Protein AF-A0A7K3Y1Z2-F1 (afdb_monomer_lite)

Structure (mmCIF, N/CA/C/O backbone):
data_AF-A0A7K3Y1Z2-F1
#
_entry.id   AF-A0A7K3Y1Z2-F1
#
loop_
_atom_site.group_PDB
_atom_site.id
_atom_site.type_symbol
_atom_site.label_atom_id
_atom_site.label_alt_id
_atom_site.label_comp_id
_atom_site.label_asym_id
_atom_site.label_entity_id
_atom_site.label_seq_id
_atom_site.pdbx_PDB_ins_code
_atom_site.Cartn_x
_atom_site.Cartn_y
_atom_site.Cartn_z
_atom_site.occupancy
_atom_site.B_iso_or_equiv
_atom_site.auth_seq_id
_atom_site.auth_comp_id
_atom_site.auth_asym_id
_atom_site.auth_atom_id
_atom_site.pdbx_PDB_model_num
ATOM 1 N N . MET A 1 1 ? -22.609 -20.152 21.309 1.00 48.47 1 MET A N 1
ATOM 2 C CA . MET A 1 1 ? -22.078 -19.974 19.940 1.00 48.47 1 MET A CA 1
ATOM 3 C C . MET A 1 1 ? -22.114 -18.494 19.625 1.00 48.47 1 MET A C 1
ATOM 5 O O . MET A 1 1 ? -23.186 -17.917 19.725 1.00 48.47 1 MET A O 1
ATOM 9 N N . ALA A 1 2 ? -20.974 -17.882 19.316 1.00 81.31 2 ALA A N 1
ATOM 10 C CA . ALA A 1 2 ? -20.933 -16.496 18.859 1.00 81.31 2 ALA A CA 1
ATOM 11 C C . ALA A 1 2 ? -20.549 -16.493 17.378 1.00 81.31 2 ALA A C 1
ATOM 13 O O . ALA A 1 2 ? -19.608 -17.180 16.985 1.00 81.31 2 ALA A O 1
ATOM 14 N N . PHE A 1 3 ? -21.303 -15.757 16.570 1.00 87.31 3 PHE A N 1
ATOM 15 C CA . PHE A 1 3 ? -20.964 -15.457 15.184 1.00 87.31 3 PHE A CA 1
ATOM 16 C C . PHE A 1 3 ? -20.591 -13.977 15.082 1.00 87.31 3 PHE A C 1
ATOM 18 O O . PHE A 1 3 ? -20.953 -13.173 15.940 1.00 87.31 3 PHE A O 1
ATOM 25 N N . VAL A 1 4 ? -19.855 -13.621 14.035 1.00 90.38 4 VAL A N 1
ATOM 26 C CA . VAL A 1 4 ? -19.457 -12.242 13.736 1.00 90.38 4 VAL A CA 1
ATOM 27 C C . VAL A 1 4 ? -19.824 -11.962 12.287 1.00 90.38 4 VAL A C 1
ATOM 29 O O . VAL A 1 4 ? -19.554 -12.776 11.407 1.00 90.38 4 VAL A O 1
ATOM 32 N N . THR A 1 5 ? -20.427 -10.805 12.039 1.00 92.12 5 THR A N 1
ATOM 33 C CA . THR A 1 5 ? -20.687 -10.296 10.692 1.00 92.12 5 THR A CA 1
ATOM 34 C C . THR A 1 5 ? -19.569 -9.346 10.285 1.00 92.12 5 THR A C 1
ATOM 36 O O . THR A 1 5 ? -19.138 -8.514 11.085 1.00 92.12 5 THR A O 1
ATOM 39 N N . ARG A 1 6 ? -19.096 -9.447 9.041 1.00 92.25 6 ARG A N 1
ATOM 40 C CA . ARG A 1 6 ? -18.098 -8.539 8.466 1.00 92.25 6 ARG A CA 1
ATOM 41 C C . ARG A 1 6 ? -18.561 -8.091 7.092 1.00 92.25 6 ARG A C 1
ATOM 43 O O . ARG A 1 6 ? -19.070 -8.899 6.325 1.00 92.25 6 ARG A O 1
ATOM 50 N N . ASN A 1 7 ? -18.359 -6.814 6.803 1.00 94.31 7 ASN A N 1
ATOM 51 C CA . ASN A 1 7 ? -18.617 -6.266 5.484 1.00 94.31 7 ASN A CA 1
ATOM 52 C C . ASN A 1 7 ? -17.503 -6.673 4.501 1.00 94.31 7 ASN A C 1
ATOM 54 O O . ASN A 1 7 ? -16.322 -6.651 4.872 1.00 94.31 7 ASN A O 1
ATOM 58 N N . THR A 1 8 ? -17.879 -7.004 3.267 1.00 96.56 8 THR A N 1
ATOM 59 C CA . THR A 1 8 ? -16.968 -7.356 2.170 1.00 96.56 8 THR A CA 1
ATOM 60 C C . THR A 1 8 ? -17.468 -6.697 0.894 1.00 96.56 8 THR A C 1
ATOM 62 O O . THR A 1 8 ? -18.612 -6.904 0.497 1.00 96.56 8 THR A O 1
ATOM 65 N N . TYR A 1 9 ? -16.598 -5.926 0.249 1.00 97.25 9 TYR A N 1
ATOM 66 C CA . TYR A 1 9 ? -16.890 -5.265 -1.017 1.00 97.25 9 TYR A CA 1
ATOM 67 C C . TYR A 1 9 ? -16.352 -6.104 -2.180 1.00 97.25 9 TYR A C 1
ATOM 69 O O . TYR A 1 9 ? -15.246 -6.641 -2.096 1.00 97.25 9 TYR A O 1
ATOM 77 N N . TYR A 1 10 ? -17.120 -6.188 -3.264 1.00 98.00 10 TYR A N 1
ATOM 78 C CA . TYR A 1 10 ? -16.719 -6.830 -4.513 1.00 98.00 10 TYR A CA 1
ATOM 79 C C . TYR A 1 10 ? -16.690 -5.773 -5.613 1.00 98.00 10 TYR A C 1
ATOM 81 O O . TYR A 1 10 ? -17.659 -5.039 -5.784 1.00 98.00 10 TYR A O 1
ATOM 89 N N . PHE A 1 11 ? -15.572 -5.685 -6.331 1.00 98.31 11 PHE A N 1
ATOM 90 C CA . PHE A 1 11 ? -15.475 -4.852 -7.524 1.00 98.31 11 PHE A CA 1
ATOM 91 C C . PHE A 1 11 ? -15.890 -5.670 -8.745 1.00 98.31 11 PHE A C 1
ATOM 93 O O . PHE A 1 11 ? -15.426 -6.798 -8.911 1.00 98.31 11 PHE A O 1
ATOM 100 N N . ASP A 1 12 ? -16.705 -5.081 -9.617 1.00 98.25 12 ASP A N 1
ATOM 101 C CA . ASP A 1 12 ? -17.177 -5.748 -10.837 1.00 98.25 12 ASP A CA 1
ATOM 102 C C . ASP A 1 12 ? -16.059 -5.965 -11.869 1.00 98.25 12 ASP A C 1
ATOM 104 O O . ASP A 1 12 ? -16.136 -6.865 -12.705 1.00 98.25 12 ASP A O 1
ATOM 108 N N . ALA A 1 13 ? -14.999 -5.154 -11.811 1.00 98.12 13 ALA A N 1
ATOM 109 C CA . ALA A 1 13 ? -13.855 -5.234 -12.711 1.00 98.12 13 ALA A CA 1
ATOM 110 C C . ALA A 1 13 ? -12.533 -4.968 -11.973 1.00 98.12 13 ALA A C 1
ATOM 112 O O . ALA A 1 13 ? -12.511 -4.201 -11.006 1.00 98.12 13 ALA A O 1
ATOM 113 N N . PRO A 1 14 ? -11.408 -5.559 -12.419 1.00 98.12 14 PRO A N 1
ATOM 114 C CA . PRO A 1 14 ? -10.087 -5.226 -11.899 1.00 98.12 14 PRO A CA 1
ATOM 115 C C . PRO A 1 14 ? -9.596 -3.874 -12.441 1.00 98.12 14 PRO A C 1
ATOM 117 O O . PRO A 1 14 ? -10.017 -3.424 -13.504 1.00 98.12 14 PRO A O 1
ATOM 120 N N . GLY A 1 15 ? -8.624 -3.265 -11.756 1.00 97.00 15 GLY A N 1
ATOM 121 C CA . GLY A 1 15 ? -7.861 -2.138 -12.295 1.00 97.00 15 GLY A CA 1
ATOM 122 C C . GLY A 1 15 ? -7.642 -0.986 -11.321 1.00 97.00 15 GLY A C 1
ATOM 123 O O . GLY A 1 15 ? -8.130 -0.977 -10.192 1.00 97.00 15 GLY A O 1
ATOM 124 N N . ALA A 1 16 ? -6.892 0.013 -11.791 1.00 97.38 16 ALA A N 1
ATOM 125 C CA . ALA A 1 16 ? -6.467 1.157 -10.986 1.00 97.38 16 ALA A CA 1
ATOM 126 C C . ALA A 1 16 ? -7.633 2.031 -10.492 1.00 97.38 16 ALA A C 1
ATOM 128 O O . ALA A 1 16 ? -7.491 2.681 -9.456 1.00 97.38 16 ALA A O 1
ATOM 129 N N . GLY A 1 17 ? -8.781 2.004 -11.181 1.00 98.00 17 GLY A N 1
ATOM 130 C CA . GLY A 1 17 ? -9.990 2.736 -10.786 1.00 98.00 17 GLY A CA 1
ATOM 131 C C . GLY A 1 17 ? -10.508 2.364 -9.394 1.00 98.00 17 GLY A C 1
ATOM 132 O O . GLY A 1 17 ? -11.110 3.198 -8.730 1.00 98.00 17 GLY A O 1
ATOM 133 N N . ASN A 1 18 ? -10.185 1.163 -8.907 1.00 98.50 18 ASN A N 1
ATOM 134 C CA . ASN A 1 18 ? -10.609 0.687 -7.590 1.00 98.50 18 ASN A CA 1
ATOM 135 C C . ASN A 1 18 ? -9.722 1.197 -6.443 1.00 98.50 18 ASN A C 1
ATOM 137 O O . ASN A 1 18 ? -10.055 1.003 -5.277 1.00 98.50 18 ASN A O 1
ATOM 141 N N . THR A 1 19 ? -8.571 1.811 -6.744 1.00 98.56 19 THR A N 1
ATOM 142 C CA . THR A 1 19 ? -7.565 2.189 -5.735 1.00 98.56 19 THR A CA 1
ATOM 143 C C . THR A 1 19 ? -8.111 3.113 -4.640 1.00 98.56 19 THR A C 1
ATOM 145 O O . THR A 1 19 ? -7.860 2.815 -3.470 1.00 98.56 19 THR A O 1
ATOM 148 N N . PRO A 1 20 ? -8.860 4.194 -4.951 1.00 98.44 20 PRO A N 1
ATOM 149 C CA . PRO A 1 20 ? -9.378 5.091 -3.916 1.00 98.44 20 PRO A CA 1
ATOM 150 C C . PRO A 1 20 ? -10.324 4.382 -2.938 1.00 98.44 20 PRO A C 1
ATOM 152 O O . PRO A 1 20 ? -10.203 4.545 -1.724 1.00 98.44 20 PRO A O 1
ATOM 155 N N . ASP A 1 21 ? -11.220 3.538 -3.453 1.00 98.50 21 ASP A N 1
ATOM 156 C CA . ASP A 1 21 ? -12.144 2.767 -2.622 1.00 98.50 21 ASP A CA 1
ATOM 157 C C . ASP A 1 21 ? -11.426 1.677 -1.827 1.00 98.50 21 ASP A C 1
ATOM 159 O O . ASP A 1 21 ? -11.665 1.538 -0.630 1.00 98.50 21 ASP A O 1
ATOM 163 N N . ALA A 1 22 ? -10.485 0.955 -2.440 1.00 98.56 22 ALA A N 1
ATOM 164 C CA . ALA A 1 22 ? -9.680 -0.046 -1.743 1.00 98.56 22 ALA A CA 1
ATOM 165 C C . ALA A 1 22 ? -8.893 0.563 -0.569 1.00 98.56 22 ALA A C 1
ATOM 167 O O . ALA A 1 22 ? -8.854 -0.027 0.513 1.00 98.56 22 ALA A O 1
ATOM 168 N N . ALA A 1 23 ? -8.319 1.758 -0.752 1.00 98.62 23 ALA A N 1
ATOM 169 C CA . ALA A 1 23 ? -7.638 2.494 0.311 1.00 98.62 23 ALA A CA 1
ATOM 170 C C . ALA A 1 23 ? -8.602 2.863 1.447 1.00 98.62 23 ALA A C 1
ATOM 172 O O . ALA A 1 23 ? -8.327 2.578 2.615 1.00 98.62 23 ALA A O 1
ATOM 173 N N . ARG A 1 24 ? -9.773 3.418 1.110 1.00 98.25 24 ARG A N 1
ATOM 174 C CA . ARG A 1 24 ? -10.815 3.762 2.086 1.00 98.25 24 ARG A CA 1
ATOM 175 C C . ARG A 1 24 ? -11.285 2.543 2.882 1.00 98.25 24 ARG A C 1
ATOM 177 O O . ARG A 1 24 ? -11.327 2.605 4.109 1.00 98.25 24 ARG A O 1
ATOM 184 N N . PHE A 1 25 ? -11.588 1.432 2.212 1.00 98.06 25 PHE A N 1
ATOM 185 C CA . PHE A 1 25 ? -12.039 0.194 2.856 1.00 98.06 25 PHE A CA 1
ATOM 186 C C . PHE A 1 25 ? -10.974 -0.405 3.779 1.00 98.06 25 PHE A C 1
ATOM 188 O O . PHE A 1 25 ? -11.296 -0.893 4.864 1.00 98.06 25 PHE A O 1
ATOM 195 N N . ALA A 1 26 ? -9.702 -0.353 3.377 1.00 98.25 26 ALA A N 1
ATOM 196 C CA . ALA A 1 26 ? -8.597 -0.820 4.206 1.00 98.25 26 ALA A CA 1
ATOM 197 C C . ALA A 1 26 ? -8.449 0.022 5.483 1.00 98.25 26 ALA A C 1
ATOM 199 O O . ALA A 1 26 ? -8.302 -0.544 6.566 1.00 98.25 26 ALA A O 1
ATOM 200 N N . VAL A 1 27 ? -8.541 1.353 5.379 1.00 98.25 27 VAL A N 1
ATOM 201 C CA . VAL A 1 27 ? -8.476 2.267 6.533 1.00 98.25 27 VAL A CA 1
ATOM 202 C C . VAL A 1 27 ? -9.662 2.062 7.476 1.00 98.25 27 VAL A C 1
ATOM 204 O O . VAL A 1 27 ? -9.463 1.955 8.686 1.00 98.25 27 VAL A O 1
ATOM 207 N N . GLU A 1 28 ? -10.882 1.958 6.943 1.00 97.00 28 GLU A N 1
ATOM 208 C CA . GLU A 1 28 ? -12.096 1.653 7.715 1.00 97.00 28 GLU A CA 1
ATOM 209 C C . GLU A 1 28 ? -11.906 0.369 8.530 1.00 97.00 28 GLU A C 1
ATOM 211 O O . GLU A 1 28 ? -12.000 0.381 9.759 1.00 97.00 28 GLU A O 1
ATOM 216 N N . ARG A 1 29 ? -11.512 -0.720 7.862 1.00 97.44 29 ARG A N 1
ATOM 217 C CA . ARG A 1 29 ? -11.294 -2.016 8.510 1.00 97.44 29 ARG A CA 1
ATOM 218 C C . ARG A 1 29 ? -10.155 -1.988 9.525 1.00 97.44 29 ARG A C 1
ATOM 220 O O . ARG A 1 29 ? -10.270 -2.613 10.580 1.00 97.44 29 ARG A O 1
ATOM 227 N N . ALA A 1 30 ? -9.058 -1.294 9.227 1.00 97.81 30 ALA A N 1
ATOM 228 C CA . ALA A 1 30 ? -7.939 -1.176 10.154 1.00 97.81 30 ALA A CA 1
ATOM 229 C C . ALA A 1 30 ? -8.384 -0.501 11.459 1.00 97.81 30 ALA A C 1
ATOM 231 O O . ALA A 1 30 ? -8.077 -0.997 12.543 1.00 97.81 30 ALA A O 1
ATOM 232 N N . ARG A 1 31 ? -9.196 0.559 11.361 1.00 96.06 31 ARG A N 1
ATOM 233 C CA . ARG A 1 31 ? -9.761 1.261 12.522 1.00 96.06 31 ARG A CA 1
ATOM 234 C C . ARG A 1 31 ? -10.741 0.394 13.308 1.00 96.06 31 ARG A C 1
ATOM 236 O O . ARG A 1 31 ? -10.628 0.336 14.527 1.00 96.06 31 ARG A O 1
ATOM 243 N N . GLU A 1 32 ? -11.650 -0.312 12.634 1.00 95.31 32 GLU A N 1
ATOM 244 C CA . GLU A 1 32 ? -12.599 -1.241 13.276 1.00 95.31 32 GLU A CA 1
ATOM 245 C C . GLU A 1 32 ? -11.903 -2.333 14.097 1.00 95.31 32 GLU A C 1
ATOM 247 O O . GLU A 1 32 ? -12.427 -2.787 15.113 1.00 95.31 32 GLU A O 1
ATOM 252 N N . LEU A 1 33 ? -10.741 -2.791 13.630 1.00 95.50 33 LEU A N 1
ATOM 253 C CA . LEU A 1 33 ? -9.980 -3.873 14.251 1.00 95.50 33 LEU A CA 1
ATOM 254 C C . LEU A 1 33 ? -8.898 -3.392 15.221 1.00 95.50 33 LEU A C 1
ATOM 256 O O . LEU A 1 33 ? -8.251 -4.227 15.849 1.00 95.50 33 LEU A O 1
ATOM 260 N N . GLY A 1 34 ? -8.668 -2.082 15.330 1.00 96.50 34 GLY A N 1
ATOM 261 C CA . GLY A 1 34 ? -7.544 -1.541 16.097 1.00 96.50 34 GLY A CA 1
ATOM 262 C C . GLY A 1 34 ? -6.172 -1.912 15.519 1.00 96.50 34 GLY A C 1
ATOM 263 O O . GLY A 1 34 ? -5.182 -1.928 16.249 1.00 96.50 34 GLY A O 1
ATOM 264 N N . ILE A 1 35 ? -6.098 -2.221 14.222 1.00 97.88 35 ILE A N 1
ATOM 265 C CA . ILE A 1 35 ? -4.838 -2.450 13.510 1.00 97.88 35 ILE A CA 1
ATOM 266 C C . ILE A 1 35 ? -4.113 -1.113 13.364 1.00 97.88 35 ILE A C 1
ATOM 268 O O . ILE A 1 35 ? -4.734 -0.092 13.084 1.00 97.88 35 ILE A O 1
ATOM 272 N N . LYS A 1 36 ? -2.790 -1.134 13.534 1.00 98.12 36 LYS A N 1
ATOM 273 C CA . LYS A 1 36 ? -1.940 0.061 13.482 1.00 98.12 36 LYS A CA 1
ATOM 274 C C . LYS A 1 36 ? -1.138 0.214 12.202 1.00 98.12 36 LYS A C 1
ATOM 276 O O . LYS A 1 36 ? -0.611 1.289 11.970 1.00 98.12 36 LYS A O 1
ATOM 281 N N . THR A 1 37 ? -1.048 -0.815 11.367 1.00 98.69 37 THR A N 1
ATOM 282 C CA . THR A 1 37 ? -0.171 -0.796 10.192 1.00 98.69 37 THR A CA 1
ATOM 283 C C . THR A 1 37 ? -0.922 -1.242 8.952 1.00 98.69 37 THR A C 1
ATOM 285 O O . THR A 1 37 ? -1.582 -2.281 8.961 1.00 98.69 37 THR A O 1
ATOM 288 N N . ILE A 1 38 ? -0.777 -0.480 7.871 1.00 98.69 38 ILE A N 1
ATOM 289 C CA . ILE A 1 38 ? -1.196 -0.872 6.528 1.00 98.69 38 ILE A CA 1
ATOM 290 C C . ILE A 1 38 ? 0.057 -1.094 5.686 1.00 98.69 38 ILE A C 1
ATOM 292 O O . ILE A 1 38 ? 0.920 -0.223 5.590 1.00 98.69 38 ILE A O 1
ATOM 296 N N . VAL A 1 39 ? 0.139 -2.269 5.066 1.00 98.81 39 VAL A N 1
ATOM 297 C CA . VAL A 1 39 ? 1.190 -2.607 4.103 1.00 98.81 39 VAL A CA 1
ATOM 298 C C . VAL A 1 39 ? 0.591 -2.543 2.703 1.00 98.81 39 VAL A C 1
ATOM 300 O O . VAL A 1 39 ? -0.424 -3.189 2.445 1.00 98.81 39 VAL A O 1
ATOM 303 N N . VAL A 1 40 ? 1.202 -1.776 1.799 1.00 98.62 40 VAL A N 1
ATOM 304 C CA . VAL A 1 40 ? 0.701 -1.574 0.433 1.00 98.62 40 VAL A CA 1
ATOM 305 C C . VAL A 1 40 ? 1.780 -1.864 -0.604 1.00 98.62 40 VAL A C 1
ATOM 307 O O . VAL A 1 40 ? 2.913 -1.407 -0.480 1.00 98.62 40 VAL A O 1
ATOM 310 N N . ALA A 1 41 ? 1.421 -2.604 -1.653 1.00 98.56 41 ALA A N 1
ATOM 311 C CA . ALA A 1 41 ? 2.266 -2.761 -2.832 1.00 98.56 41 ALA A CA 1
ATOM 312 C C . ALA A 1 41 ? 2.107 -1.543 -3.754 1.00 98.56 41 ALA A C 1
ATOM 314 O O . ALA A 1 41 ? 0.986 -1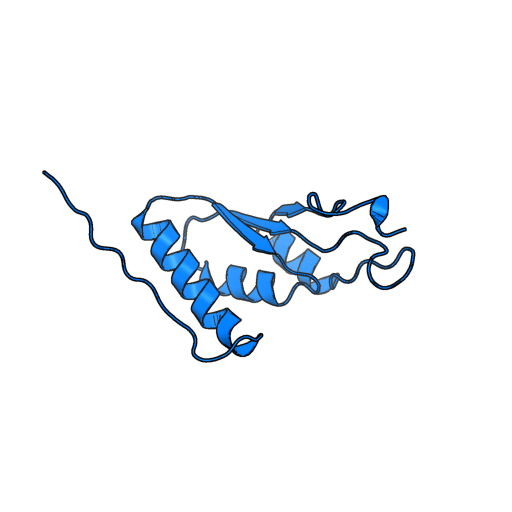.133 -4.065 1.00 98.56 41 ALA A O 1
ATOM 315 N N . SER A 1 42 ? 3.216 -0.954 -4.199 1.00 98.62 42 SER A N 1
ATOM 316 C CA . SER A 1 42 ? 3.189 0.210 -5.088 1.00 98.62 42 SER A CA 1
ATOM 317 C C . SER A 1 42 ? 4.451 0.284 -5.942 1.00 98.62 42 SER A C 1
ATOM 319 O O . SER A 1 42 ? 5.524 0.589 -5.433 1.00 98.62 42 SER A O 1
ATOM 321 N N . THR A 1 43 ? 4.313 0.054 -7.249 1.00 98.25 43 THR A N 1
ATOM 322 C CA . THR A 1 43 ? 5.434 0.100 -8.202 1.00 98.25 43 THR A CA 1
ATOM 323 C C . THR A 1 43 ? 5.920 1.526 -8.454 1.00 98.25 43 THR A C 1
ATOM 325 O O . THR A 1 43 ? 7.093 1.791 -8.241 1.00 98.25 43 THR A O 1
ATOM 328 N N . SER A 1 44 ? 5.026 2.448 -8.846 1.00 98.06 44 SER A N 1
ATOM 329 C CA . SER A 1 44 ? 5.407 3.834 -9.182 1.00 98.06 44 SER A CA 1
ATOM 330 C C . SER A 1 44 ? 5.265 4.829 -8.025 1.00 98.06 44 SER A C 1
ATOM 332 O O . SER A 1 44 ? 5.737 5.951 -8.116 1.00 98.06 44 SER A O 1
ATOM 334 N N . GLY A 1 45 ? 4.575 4.445 -6.946 1.00 98.44 45 GLY A N 1
ATOM 335 C CA . GLY A 1 45 ? 4.246 5.336 -5.821 1.00 98.44 45 GLY A CA 1
ATOM 336 C C . GLY A 1 45 ? 2.791 5.810 -5.793 1.00 98.44 45 GLY A C 1
ATOM 337 O O . GLY A 1 45 ? 2.283 6.143 -4.724 1.00 98.44 45 GLY A O 1
ATOM 338 N N . ARG A 1 46 ? 2.070 5.745 -6.921 1.00 98.50 46 ARG A N 1
ATOM 339 C CA . ARG A 1 46 ? 0.679 6.232 -7.034 1.00 98.50 46 ARG A CA 1
ATOM 340 C C . ARG A 1 46 ? -0.286 5.590 -6.031 1.00 98.50 46 ARG A C 1
ATOM 342 O O . ARG A 1 46 ? -1.060 6.299 -5.394 1.00 98.50 46 ARG A O 1
ATOM 349 N N . THR A 1 47 ? -0.217 4.272 -5.845 1.00 98.75 47 THR A N 1
ATOM 350 C CA . THR A 1 47 ? -1.067 3.566 -4.871 1.00 98.75 47 THR A CA 1
ATOM 351 C C . THR A 1 47 ? -0.730 3.985 -3.444 1.00 98.75 47 THR A C 1
ATOM 353 O O . THR A 1 47 ? -1.626 4.259 -2.652 1.00 98.75 47 THR A O 1
ATOM 356 N N . ALA A 1 48 ? 0.559 4.090 -3.116 1.00 98.75 48 ALA A N 1
ATOM 357 C CA . ALA A 1 48 ? 0.993 4.514 -1.790 1.00 98.75 48 ALA A CA 1
ATOM 358 C C . ALA A 1 48 ? 0.536 5.942 -1.453 1.00 98.75 48 ALA A C 1
ATOM 360 O O . ALA A 1 48 ? 0.089 6.181 -0.335 1.00 98.75 48 ALA A O 1
ATOM 361 N N . LEU A 1 49 ? 0.578 6.868 -2.417 1.00 98.75 49 LEU A N 1
ATOM 362 C CA . LEU A 1 49 ? 0.062 8.230 -2.242 1.00 98.75 49 LEU A CA 1
ATOM 363 C C . LEU A 1 49 ? -1.455 8.248 -1.999 1.00 98.75 49 LEU A C 1
ATOM 365 O O . LEU A 1 49 ? -1.920 8.982 -1.130 1.00 98.75 49 LEU A O 1
ATOM 369 N N . ALA A 1 50 ? -2.222 7.410 -2.703 1.00 98.69 50 ALA A N 1
ATOM 370 C CA . ALA A 1 50 ? -3.662 7.277 -2.467 1.00 98.69 50 ALA A CA 1
ATOM 371 C C . ALA A 1 50 ? -3.973 6.730 -1.062 1.00 98.69 50 ALA A C 1
ATOM 373 O O . ALA A 1 50 ? -4.890 7.208 -0.396 1.00 98.69 50 ALA A O 1
ATOM 374 N N . PHE A 1 51 ? -3.186 5.764 -0.580 1.00 98.75 51 PHE A N 1
ATOM 375 C CA . PHE A 1 51 ? -3.309 5.258 0.790 1.00 98.75 51 PHE A CA 1
ATOM 376 C C . PHE A 1 51 ? -2.917 6.305 1.832 1.00 98.75 51 PHE A C 1
ATOM 378 O O . PHE A 1 51 ? -3.625 6.458 2.823 1.00 98.75 51 PHE A O 1
ATOM 385 N N . LEU A 1 52 ? -1.842 7.060 1.594 1.00 98.50 52 LEU A N 1
ATOM 386 C CA . LEU A 1 52 ? -1.441 8.156 2.472 1.00 98.50 52 LEU A CA 1
ATOM 387 C C . LEU A 1 52 ? -2.561 9.201 2.613 1.00 98.50 52 LEU A C 1
ATOM 389 O O . LEU A 1 52 ? -2.828 9.667 3.719 1.00 98.50 52 LEU A O 1
ATOM 393 N N . ASP A 1 53 ? -3.235 9.543 1.513 1.00 98.50 53 ASP A N 1
ATOM 394 C CA . ASP A 1 53 ? -4.380 10.456 1.530 1.00 98.50 53 ASP A CA 1
ATOM 395 C C . ASP A 1 53 ? -5.567 9.881 2.317 1.00 98.50 53 ASP A C 1
ATOM 397 O O . ASP A 1 53 ? -6.085 10.539 3.219 1.00 98.50 53 ASP A O 1
ATOM 401 N N . ALA A 1 54 ? -5.937 8.622 2.060 1.00 98.38 54 ALA A N 1
ATOM 402 C CA . ALA A 1 54 ? -7.030 7.945 2.764 1.00 98.38 54 ALA A CA 1
ATOM 403 C C . ALA A 1 54 ? -6.771 7.769 4.273 1.00 98.38 54 ALA A C 1
ATOM 405 O O . ALA A 1 54 ? -7.713 7.678 5.061 1.00 98.38 54 ALA A O 1
ATOM 406 N N . MET A 1 55 ? -5.502 7.717 4.687 1.00 97.81 55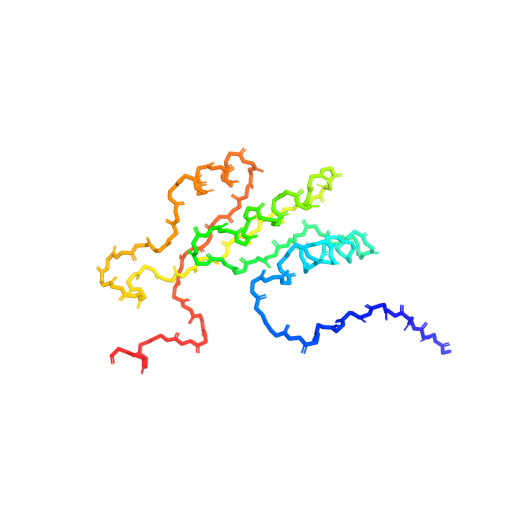 MET A N 1
ATOM 407 C CA . MET A 1 55 ? -5.084 7.602 6.086 1.00 97.81 55 MET A CA 1
ATOM 408 C C . MET A 1 55 ? -5.099 8.936 6.846 1.00 97.81 55 MET A C 1
ATOM 410 O O . MET A 1 55 ? -4.877 8.937 8.057 1.00 97.81 55 MET A O 1
ATOM 414 N N . LYS A 1 56 ? -5.358 10.078 6.192 1.00 95.94 56 LYS A N 1
ATOM 415 C CA . LYS A 1 56 ? -5.387 11.387 6.866 1.00 95.94 56 LYS A CA 1
ATOM 416 C C . LYS A 1 56 ? -6.352 11.381 8.055 1.00 95.94 56 LYS A C 1
ATOM 418 O O . LYS A 1 56 ? -7.527 11.046 7.933 1.00 95.94 56 LYS A O 1
ATOM 423 N N . GLY A 1 57 ? -5.846 11.782 9.221 1.00 92.38 57 GLY A N 1
ATOM 424 C CA . GLY A 1 57 ? -6.616 11.800 10.469 1.00 92.38 57 GLY A CA 1
ATOM 425 C C . GLY A 1 57 ? -6.798 10.429 11.132 1.00 92.38 57 GLY A C 1
ATOM 426 O O . GLY A 1 57 ? -7.491 10.340 12.145 1.00 92.38 57 GLY A O 1
ATOM 427 N N . ALA A 1 58 ? -6.186 9.369 10.598 1.00 93.75 58 ALA A N 1
ATOM 428 C CA . ALA A 1 58 ? -6.087 8.071 11.250 1.00 93.75 58 ALA A CA 1
ATOM 429 C C . ALA A 1 58 ? -4.695 7.885 11.877 1.00 93.75 58 ALA A C 1
ATOM 431 O O . ALA A 1 58 ? -3.678 8.240 11.289 1.00 93.75 58 ALA A O 1
ATOM 432 N N . ASP A 1 59 ? -4.658 7.291 13.069 1.00 95.38 59 ASP A N 1
ATOM 433 C CA . ASP A 1 59 ? -3.420 6.888 13.744 1.00 95.38 59 ASP A CA 1
ATOM 434 C C . ASP A 1 59 ? -2.962 5.517 13.212 1.00 95.38 59 ASP A C 1
ATOM 436 O O . ASP A 1 59 ? -3.203 4.476 13.834 1.00 95.38 59 ASP A O 1
ATOM 440 N N . LEU A 1 60 ? -2.414 5.528 11.991 1.00 98.00 60 LEU A N 1
ATOM 441 C CA . LEU A 1 60 ? -1.972 4.355 11.235 1.00 98.00 60 LEU A CA 1
ATOM 442 C C . LEU A 1 60 ? -0.573 4.582 10.640 1.00 98.00 60 LEU A C 1
ATOM 444 O O . LEU A 1 60 ? -0.275 5.644 10.100 1.00 98.00 60 LEU A O 1
ATOM 448 N N . GLU A 1 61 ? 0.258 3.545 10.658 1.00 98.44 61 GLU A N 1
ATOM 449 C CA . GLU A 1 61 ? 1.550 3.488 9.979 1.00 98.44 61 GLU A CA 1
ATOM 450 C C . GLU A 1 61 ? 1.398 2.937 8.556 1.00 98.44 61 GLU A C 1
ATOM 452 O O . GLU A 1 61 ? 0.763 1.898 8.348 1.00 98.44 61 GLU A O 1
ATOM 457 N N . LEU A 1 62 ? 2.039 3.590 7.583 1.00 98.81 62 LEU A N 1
ATOM 458 C CA . LEU A 1 62 ? 2.109 3.112 6.202 1.00 98.81 62 LEU A CA 1
ATOM 459 C C . LEU A 1 62 ? 3.459 2.443 5.926 1.00 98.81 62 LEU A C 1
ATOM 461 O O . LEU A 1 62 ? 4.517 3.057 6.087 1.00 98.81 62 LEU A O 1
ATOM 465 N N . VAL A 1 63 ? 3.416 1.201 5.447 1.00 98.88 63 VAL A N 1
ATOM 466 C CA . VAL A 1 63 ? 4.573 0.485 4.898 1.00 98.88 63 VAL A CA 1
ATOM 467 C C . VAL A 1 63 ? 4.342 0.258 3.410 1.00 98.88 63 VAL A C 1
ATOM 469 O O . VAL A 1 63 ? 3.406 -0.428 3.007 1.00 98.88 63 VAL A O 1
ATOM 472 N N . VAL A 1 64 ? 5.208 0.825 2.584 1.00 98.88 64 VAL A N 1
ATOM 473 C CA . VAL A 1 64 ? 5.150 0.731 1.128 1.00 98.88 64 VAL A CA 1
ATOM 474 C C . VAL A 1 64 ? 6.155 -0.307 0.661 1.00 98.88 64 VAL A C 1
ATOM 476 O O . VAL A 1 64 ? 7.348 -0.163 0.910 1.00 98.88 64 VAL A O 1
ATOM 479 N N . VAL A 1 65 ? 5.689 -1.335 -0.038 1.00 98.75 65 VAL A N 1
ATOM 480 C CA . VAL A 1 65 ? 6.538 -2.336 -0.689 1.00 98.75 65 VAL A CA 1
ATOM 481 C C . VAL A 1 65 ? 6.610 -2.001 -2.173 1.00 98.75 65 VAL A C 1
ATOM 483 O O . VAL A 1 65 ? 5.591 -2.001 -2.869 1.00 98.75 65 VAL A O 1
ATOM 486 N N . THR A 1 66 ? 7.807 -1.676 -2.648 1.00 98.44 66 THR A N 1
ATOM 487 C CA . THR A 1 66 ? 8.052 -1.326 -4.053 1.00 98.44 66 THR A CA 1
ATOM 488 C C . THR A 1 66 ? 8.497 -2.547 -4.853 1.00 98.44 66 THR A C 1
ATOM 490 O O . THR A 1 66 ? 8.764 -3.610 -4.288 1.00 98.44 66 THR A O 1
ATOM 493 N N . HIS A 1 67 ? 8.570 -2.409 -6.177 1.00 96.50 67 HIS A N 1
ATOM 494 C CA . HIS A 1 67 ? 9.235 -3.411 -7.004 1.00 96.50 67 HIS A CA 1
ATOM 495 C C . HIS A 1 67 ? 10.731 -3.491 -6.695 1.00 96.50 67 HIS A C 1
ATOM 497 O O . HIS A 1 67 ? 11.370 -2.498 -6.345 1.00 96.50 67 HIS A O 1
ATOM 503 N N . VAL A 1 68 ? 11.303 -4.679 -6.891 1.00 95.88 68 VAL A N 1
ATOM 504 C CA . VAL A 1 68 ? 12.758 -4.859 -6.896 1.00 95.88 68 VAL A CA 1
ATOM 505 C C . VAL A 1 68 ? 13.410 -3.939 -7.941 1.00 95.88 68 VAL A C 1
ATOM 507 O O . VAL A 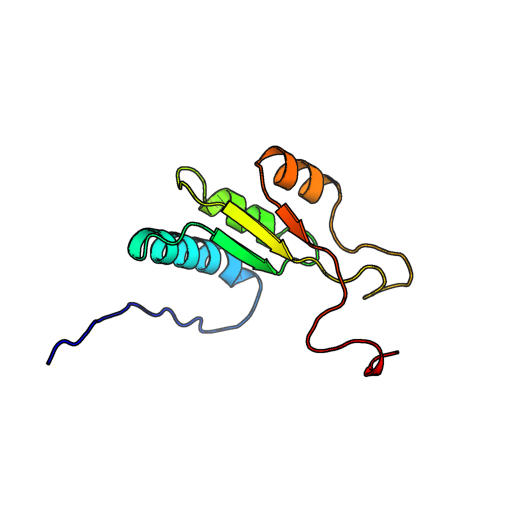1 68 ? 12.904 -3.789 -9.055 1.00 95.88 68 VAL A O 1
ATOM 510 N N . ILE A 1 69 ? 14.546 -3.328 -7.596 1.00 96.44 69 ILE A N 1
ATOM 511 C CA . ILE A 1 69 ? 15.353 -2.563 -8.559 1.00 96.44 69 ILE A CA 1
ATOM 512 C C . ILE A 1 69 ? 15.787 -3.510 -9.676 1.00 96.44 69 ILE A C 1
ATOM 514 O O . ILE A 1 69 ? 16.261 -4.613 -9.403 1.00 96.44 69 ILE A O 1
ATOM 518 N N . GLY A 1 70 ? 15.649 -3.084 -10.928 1.00 95.00 70 GLY A N 1
ATOM 519 C CA . GLY A 1 70 ? 15.999 -3.928 -12.063 1.00 95.00 70 GLY A CA 1
ATOM 520 C C . GLY A 1 70 ? 14.838 -4.710 -12.675 1.00 95.00 70 GLY A C 1
ATOM 521 O O . GLY A 1 70 ? 15.076 -5.430 -13.640 1.00 95.00 70 GLY A O 1
ATOM 522 N N . PHE A 1 71 ? 13.611 -4.609 -12.142 1.00 94.56 71 PHE A N 1
ATOM 523 C CA . PHE A 1 71 ? 12.487 -5.452 -12.579 1.00 94.56 71 PHE A CA 1
ATOM 524 C C . PHE A 1 71 ? 12.132 -5.266 -14.062 1.00 94.56 71 PHE A C 1
ATOM 526 O O . PHE A 1 71 ? 12.089 -6.245 -14.803 1.00 94.56 71 PHE A O 1
ATOM 533 N N . SER A 1 72 ? 11.881 -4.024 -14.489 1.00 93.81 72 SER A N 1
ATOM 534 C CA . SER A 1 72 ? 11.556 -3.708 -15.889 1.00 93.81 72 SER A CA 1
ATOM 535 C C . SER A 1 72 ? 12.804 -3.471 -16.744 1.00 93.81 72 SER A C 1
ATOM 537 O O . SER A 1 72 ? 12.817 -3.812 -17.926 1.00 93.81 72 SER A O 1
ATOM 539 N N . LYS A 1 73 ? 13.864 -2.896 -16.160 1.00 95.69 73 LYS A N 1
ATOM 540 C CA . LYS A 1 73 ? 15.162 -2.667 -16.810 1.00 95.69 73 LYS A CA 1
ATOM 541 C C . LYS A 1 73 ? 16.295 -2.719 -15.784 1.00 95.69 73 LYS A C 1
ATOM 543 O O . LYS A 1 73 ? 16.108 -2.176 -14.695 1.00 95.69 73 LYS A O 1
ATOM 548 N N . PRO A 1 74 ? 17.472 -3.281 -16.117 1.00 95.38 74 PRO A N 1
ATOM 549 C CA . PRO A 1 74 ? 18.586 -3.414 -15.179 1.00 95.38 74 PRO A CA 1
ATOM 550 C C . PRO A 1 74 ? 18.988 -2.089 -14.518 1.00 95.38 74 PRO A C 1
ATOM 552 O O . PRO A 1 74 ? 19.260 -1.107 -15.201 1.00 95.38 74 PRO A O 1
ATOM 555 N N . GLY A 1 75 ? 19.048 -2.077 -13.184 1.00 96.06 75 GLY A N 1
ATOM 556 C CA . GLY A 1 75 ? 19.477 -0.917 -12.395 1.00 96.06 75 GLY A CA 1
ATOM 557 C C . GLY A 1 75 ? 18.450 0.212 -12.248 1.00 96.06 75 GLY A C 1
ATOM 558 O O . GLY A 1 75 ? 18.693 1.124 -11.462 1.00 96.06 75 GLY A O 1
ATOM 559 N N . GLU A 1 76 ? 17.304 0.161 -12.937 1.00 97.31 76 GLU A N 1
ATOM 560 C CA . GLU A 1 76 ? 16.253 1.174 -12.790 1.00 97.31 76 GLU A CA 1
ATOM 561 C C . GLU A 1 76 ? 15.321 0.836 -11.616 1.00 97.31 76 GLU A C 1
ATOM 563 O O . GLU A 1 76 ? 14.874 -0.305 -11.446 1.00 97.31 76 GLU A O 1
ATOM 568 N N . TRP A 1 77 ? 15.021 1.848 -10.801 1.00 97.75 77 TRP A N 1
ATOM 569 C CA . TRP A 1 77 ? 13.963 1.799 -9.797 1.00 97.75 77 TRP A CA 1
ATOM 570 C C . TRP A 1 77 ? 12.711 2.452 -10.385 1.00 97.75 77 TRP A C 1
ATOM 572 O O . TRP A 1 77 ? 12.745 3.610 -10.781 1.00 97.75 77 TRP A O 1
ATOM 582 N N . GLU A 1 78 ? 11.611 1.704 -10.471 1.00 97.81 78 GLU A N 1
ATOM 583 C CA . GLU A 1 78 ? 10.365 2.169 -11.109 1.00 97.81 78 GLU A CA 1
ATOM 584 C C . GLU A 1 78 ? 9.559 3.152 -10.245 1.00 97.81 78 GLU A C 1
ATOM 586 O O . GLU A 1 78 ? 8.528 3.666 -10.681 1.00 97.81 78 GLU A O 1
ATOM 591 N N . PHE A 1 79 ? 9.998 3.375 -9.009 1.00 98.38 79 PHE A N 1
ATOM 592 C CA . PHE A 1 79 ? 9.321 4.230 -8.051 1.00 98.38 79 PHE A CA 1
ATOM 593 C C . PHE A 1 79 ? 9.719 5.690 -8.267 1.00 98.38 79 PHE A C 1
ATOM 595 O O .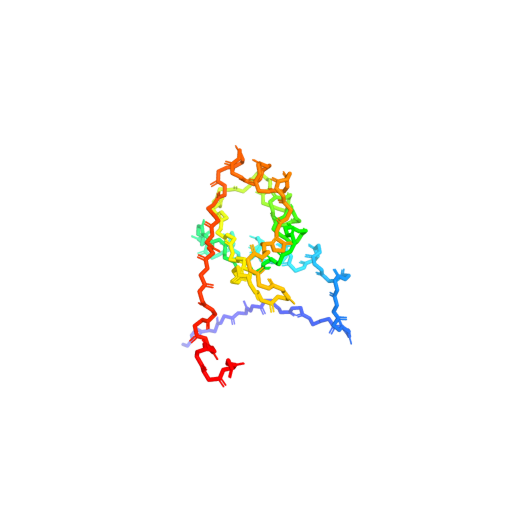 PHE A 1 79 ? 10.903 6.007 -8.347 1.00 98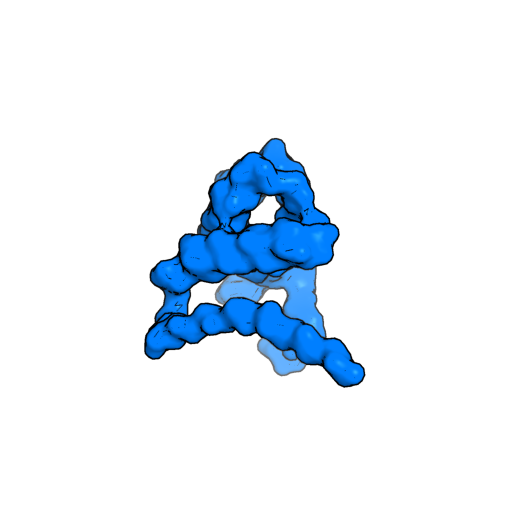.38 79 PHE A O 1
ATOM 602 N N . GLU A 1 80 ? 8.733 6.583 -8.334 1.00 98.25 80 GLU A N 1
ATOM 603 C CA . GLU A 1 80 ? 8.975 8.012 -8.539 1.00 98.25 80 GLU A CA 1
ATOM 604 C C . GLU A 1 80 ? 9.650 8.631 -7.302 1.00 98.25 80 GLU A C 1
ATOM 606 O O . GLU A 1 80 ? 9.181 8.464 -6.169 1.00 98.25 80 GLU A O 1
ATOM 611 N N . GLU A 1 81 ? 10.744 9.370 -7.502 1.00 97.62 81 GLU A N 1
ATOM 612 C CA . GLU A 1 81 ? 11.516 9.955 -6.397 1.00 97.62 81 GLU A CA 1
ATOM 613 C C . GLU A 1 81 ? 10.685 11.004 -5.641 1.00 97.62 81 GLU A C 1
ATOM 615 O O . GLU A 1 81 ? 10.695 11.043 -4.410 1.00 97.62 81 GLU A O 1
ATOM 620 N N . GLU A 1 82 ? 9.875 11.798 -6.345 1.00 98.31 82 GLU A N 1
ATOM 621 C CA . GLU A 1 82 ? 8.968 12.781 -5.743 1.00 98.31 82 GLU A CA 1
ATOM 622 C C . GLU A 1 82 ? 7.922 12.114 -4.840 1.00 98.31 82 GLU A C 1
ATOM 624 O O . GLU A 1 82 ? 7.615 12.610 -3.746 1.00 98.31 82 GLU A O 1
ATOM 629 N N . ALA A 1 83 ? 7.401 10.955 -5.257 1.00 98.50 83 ALA A N 1
ATOM 630 C CA . ALA A 1 83 ? 6.507 10.157 -4.429 1.00 98.50 83 ALA A CA 1
ATOM 631 C C . ALA A 1 83 ? 7.245 9.642 -3.186 1.00 98.50 83 ALA A C 1
ATOM 633 O O . ALA A 1 83 ? 6.706 9.716 -2.081 1.00 98.50 83 ALA A O 1
ATOM 634 N N . ALA A 1 84 ? 8.489 9.174 -3.334 1.00 98.50 84 ALA A N 1
ATOM 635 C CA . ALA A 1 84 ? 9.291 8.678 -2.218 1.00 98.50 84 ALA A CA 1
ATOM 636 C C . ALA A 1 84 ? 9.591 9.773 -1.186 1.00 98.50 84 ALA A C 1
ATOM 638 O O . ALA A 1 84 ? 9.451 9.533 0.015 1.00 98.50 84 ALA A O 1
ATOM 639 N N . VAL A 1 85 ? 9.949 10.979 -1.637 1.00 98.62 85 VAL A N 1
ATOM 640 C CA . VAL A 1 85 ? 10.148 12.154 -0.776 1.00 98.62 85 VAL A CA 1
ATOM 641 C C . VAL A 1 85 ? 8.868 12.476 -0.011 1.00 98.62 85 VAL A C 1
ATOM 643 O O . VAL A 1 85 ? 8.900 12.596 1.213 1.00 98.62 85 VAL A O 1
ATOM 646 N N . THR A 1 86 ? 7.733 12.542 -0.710 1.00 98.62 86 THR A N 1
ATOM 647 C CA . THR A 1 86 ? 6.428 12.853 -0.106 1.00 98.62 86 THR A CA 1
ATOM 648 C C . THR A 1 86 ? 6.031 11.816 0.948 1.00 98.62 86 THR A C 1
ATOM 650 O O . THR A 1 86 ? 5.643 12.167 2.062 1.00 98.62 86 THR A O 1
ATOM 653 N N . LEU A 1 87 ? 6.172 10.527 0.628 1.00 98.69 87 LEU A N 1
ATOM 654 C CA . LEU A 1 87 ? 5.824 9.418 1.518 1.00 98.69 87 LEU A CA 1
ATOM 655 C C . LEU A 1 87 ? 6.717 9.383 2.762 1.00 98.69 87 LEU A C 1
ATOM 657 O O . LEU A 1 87 ? 6.209 9.265 3.877 1.00 98.69 87 LEU A O 1
ATOM 661 N N . ARG A 1 88 ? 8.036 9.535 2.596 1.00 98.56 88 ARG 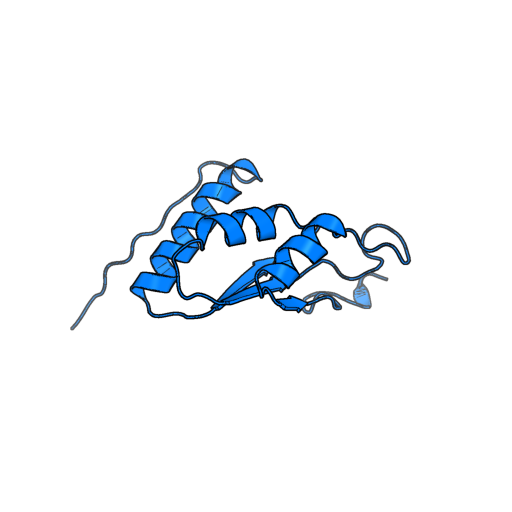A N 1
ATOM 662 C CA . ARG A 1 88 ? 8.985 9.569 3.721 1.00 98.56 88 ARG A CA 1
ATOM 663 C C . ARG A 1 88 ? 8.756 10.782 4.618 1.00 98.56 88 ARG A C 1
ATOM 665 O O . ARG A 1 88 ? 8.786 10.635 5.836 1.00 98.56 88 ARG A O 1
ATOM 672 N N . ALA A 1 89 ? 8.484 11.955 4.041 1.00 98.38 89 ALA A N 1
ATOM 673 C CA . ALA A 1 89 ? 8.164 13.164 4.802 1.00 98.38 89 ALA A CA 1
ATOM 674 C C . ALA A 1 89 ? 6.894 12.998 5.653 1.00 98.38 89 ALA A C 1
ATOM 676 O O . ALA A 1 89 ? 6.799 13.566 6.737 1.00 98.38 89 ALA A O 1
ATOM 677 N N . ALA A 1 90 ? 5.950 12.173 5.195 1.00 97.69 90 ALA A N 1
ATOM 678 C CA . ALA A 1 90 ? 4.752 11.815 5.943 1.00 97.69 90 ALA A CA 1
ATOM 679 C C . ALA A 1 90 ? 4.944 10.633 6.920 1.00 97.69 90 ALA A C 1
ATOM 681 O O . ALA A 1 90 ? 3.974 10.162 7.509 1.00 97.69 90 ALA A O 1
ATOM 682 N N . GLY A 1 91 ? 6.175 10.142 7.102 1.00 97.94 91 GLY A N 1
ATOM 683 C CA . GLY A 1 91 ? 6.502 9.065 8.040 1.00 97.94 91 GLY A CA 1
ATOM 684 C C . GLY A 1 91 ? 6.294 7.645 7.505 1.00 97.94 91 GLY A C 1
ATOM 685 O O . GLY A 1 91 ? 6.427 6.687 8.267 1.00 97.94 91 GLY A O 1
ATOM 686 N N . ALA A 1 92 ? 5.994 7.473 6.213 1.00 98.50 92 ALA A N 1
ATOM 687 C CA . ALA A 1 92 ? 5.861 6.145 5.622 1.00 98.50 92 ALA A CA 1
ATOM 688 C C . ALA A 1 92 ? 7.224 5.445 5.498 1.00 98.50 92 ALA A C 1
ATOM 690 O O . ALA A 1 92 ? 8.238 6.048 5.134 1.00 98.50 92 ALA A O 1
ATOM 691 N N . LYS A 1 93 ? 7.236 4.134 5.747 1.00 98.75 93 LYS A N 1
ATOM 692 C CA . LYS A 1 93 ? 8.408 3.272 5.543 1.00 98.75 93 LYS A CA 1
ATOM 693 C C . LYS A 1 93 ? 8.368 2.723 4.120 1.00 98.75 93 LYS A C 1
ATOM 695 O O . LYS A 1 93 ? 7.337 2.207 3.703 1.00 98.75 93 LYS A O 1
ATOM 700 N N . ILE A 1 94 ? 9.477 2.800 3.388 1.00 98.75 94 ILE A N 1
ATOM 701 C CA . ILE A 1 94 ? 9.591 2.246 2.030 1.00 98.75 94 ILE A CA 1
ATOM 702 C C . ILE A 1 94 ? 10.525 1.039 2.070 1.00 98.75 94 ILE A C 1
ATOM 704 O O . ILE A 1 94 ? 11.669 1.150 2.507 1.00 98.75 94 ILE A O 1
ATOM 708 N N . VAL A 1 95 ? 10.024 -0.104 1.614 1.00 98.50 95 VAL A N 1
ATOM 709 C CA . VAL A 1 95 ? 10.735 -1.377 1.522 1.00 98.50 95 VAL A CA 1
ATOM 710 C C . VAL A 1 95 ? 10.938 -1.713 0.051 1.00 98.50 95 VAL A C 1
ATOM 712 O O . VAL A 1 95 ? 9.983 -1.793 -0.722 1.00 98.50 95 VAL A O 1
ATOM 715 N N . THR A 1 96 ? 12.192 -1.947 -0.315 1.00 97.69 96 THR A N 1
ATOM 716 C CA . THR A 1 96 ? 12.597 -2.358 -1.660 1.00 97.69 96 THR A CA 1
ATOM 717 C C . THR A 1 96 ? 13.468 -3.597 -1.529 1.00 97.69 96 THR A C 1
ATOM 719 O O . THR A 1 96 ? 14.455 -3.585 -0.797 1.00 97.69 96 THR A O 1
ATOM 722 N N . GLY A 1 97 ? 13.100 -4.677 -2.213 1.00 93.81 97 GLY A N 1
ATOM 723 C CA . GLY A 1 97 ? 13.814 -5.947 -2.139 1.00 93.81 97 GLY A CA 1
ATOM 724 C C . GLY A 1 97 ? 13.272 -6.967 -3.132 1.00 93.81 97 GLY A C 1
ATOM 725 O O . GLY A 1 97 ? 12.300 -6.704 -3.838 1.00 93.81 97 GLY A O 1
ATOM 726 N N . THR A 1 98 ? 13.912 -8.133 -3.189 1.00 93.75 98 THR A N 1
ATOM 727 C CA . THR A 1 98 ? 13.489 -9.237 -4.058 1.00 93.75 98 THR A CA 1
ATOM 728 C C . THR A 1 98 ? 12.074 -9.691 -3.701 1.00 93.75 98 THR A C 1
ATOM 730 O O . THR A 1 98 ? 11.745 -9.871 -2.528 1.00 93.75 98 THR A O 1
ATOM 733 N N . HIS A 1 99 ? 11.226 -9.887 -4.711 1.00 94.88 99 HIS A N 1
ATOM 734 C CA . HIS A 1 99 ? 9.859 -10.370 -4.520 1.00 94.88 99 HIS A CA 1
ATOM 735 C C . HIS A 1 99 ? 9.874 -11.774 -3.909 1.00 94.88 99 HIS A C 1
ATOM 737 O O . HIS A 1 99 ? 10.175 -12.702 -4.625 1.00 94.88 99 HIS A O 1
ATOM 743 N N . ALA A 1 100 ? 9.490 -11.975 -2.648 1.00 94.25 100 ALA A N 1
ATOM 744 C CA . ALA A 1 100 ? 9.672 -13.260 -1.947 1.00 94.25 100 ALA A CA 1
ATOM 745 C C . ALA A 1 100 ? 9.023 -14.509 -2.597 1.00 94.25 100 ALA A C 1
ATOM 747 O O . ALA A 1 100 ? 9.403 -15.629 -2.271 1.00 94.25 100 ALA A O 1
ATOM 748 N N . LEU A 1 101 ? 8.042 -14.329 -3.488 1.00 94.62 101 LEU A N 1
ATOM 749 C CA . LEU A 1 101 ? 7.375 -15.411 -4.228 1.00 94.62 101 LEU A CA 1
ATOM 750 C C . LEU A 1 101 ? 7.954 -15.625 -5.639 1.00 94.62 101 LEU A C 1
ATOM 752 O O . LEU A 1 101 ? 7.350 -16.315 -6.456 1.00 94.62 101 LEU A O 1
ATOM 756 N N . SER A 1 102 ? 9.092 -14.995 -5.935 1.00 88.00 102 SER A N 1
ATOM 757 C CA . SER A 1 102 ? 9.907 -15.226 -7.125 1.00 88.00 102 SER A CA 1
ATOM 758 C C . SER A 1 102 ? 11.369 -14.823 -6.853 1.00 88.00 102 SER A C 1
ATOM 760 O O . SER A 1 102 ? 11.723 -14.404 -5.756 1.00 88.00 102 SER A O 1
ATOM 762 N N . GLY A 1 103 ? 12.268 -14.920 -7.815 1.00 87.00 103 GLY A N 1
ATOM 763 C CA . GLY A 1 103 ? 13.658 -14.558 -7.588 1.00 87.00 103 GLY A CA 1
ATOM 764 C C . GLY A 1 103 ? 14.549 -15.060 -8.694 1.00 87.00 103 GLY A C 1
ATOM 765 O O . GLY A 1 103 ? 14.348 -14.730 -9.862 1.00 87.00 103 GLY A O 1
ATOM 766 N N . LEU A 1 104 ? 15.558 -15.835 -8.311 1.00 88.00 104 LEU A N 1
ATOM 767 C CA . LEU A 1 104 ? 16.565 -16.307 -9.249 1.00 88.00 104 LEU A CA 1
ATOM 768 C C . LEU A 1 104 ? 15.968 -17.192 -10.351 1.00 88.00 104 LEU A C 1
ATOM 770 O O . LEU A 1 104 ? 16.512 -17.222 -11.445 1.00 88.00 104 LEU A O 1
ATOM 774 N N . GLU A 1 105 ? 14.835 -17.859 -10.116 1.00 91.56 105 GLU A N 1
ATOM 775 C CA . GLU A 1 105 ? 14.193 -18.687 -11.144 1.00 91.56 105 GLU A CA 1
ATOM 776 C C . GLU A 1 105 ? 13.618 -17.894 -12.332 1.00 91.56 105 GLU A C 1
ATOM 778 O O . GLU A 1 105 ? 13.234 -18.501 -13.328 1.00 91.56 105 GLU A O 1
ATOM 783 N N . ARG A 1 106 ? 13.556 -16.558 -12.247 1.00 85.25 106 ARG A N 1
ATOM 784 C CA . ARG A 1 106 ? 13.131 -15.673 -13.346 1.00 85.25 106 ARG A CA 1
ATOM 785 C C . ARG A 1 106 ? 14.281 -15.098 -14.183 1.00 85.25 106 ARG A C 1
ATOM 787 O O . ARG A 1 106 ? 13.982 -14.395 -15.149 1.00 85.25 106 ARG A O 1
ATOM 794 N N . ALA A 1 107 ? 15.533 -15.301 -13.770 1.00 76.94 107 ALA A N 1
ATOM 795 C CA . ALA A 1 107 ? 16.713 -14.725 -14.420 1.00 76.94 107 ALA A CA 1
ATOM 796 C C . ALA A 1 107 ? 17.079 -15.430 -15.733 1.00 76.94 107 ALA A C 1
ATOM 798 O O . ALA A 1 107 ? 16.838 -16.654 -15.843 1.00 76.94 107 ALA A O 1
#

Secondary structure (DSSP, 8-state):
-----------SS-SGGGHHHHHHHHHHHHHHHT--EEEEE-SSSHHHHHHHHHTTTS--EEEEEPPPTTSSSTT---S-HHHHHHHHHTT-EEE----TT-SGGG-

Radius of gyration: 15.96 Å; chains: 1; bounding box: 42×33×37 Å

pLDDT: mean 95.97, std 5.92, range [48.47, 98.88]

Foldseek 3Di:
DDDDDDDDDDDPDDDPVCLLVVLLVVLVVCVVVVNAEDEDEDAALVSVVSNLVSCVPPNHEYEYEYEAQQPVHHRHRNYDVVSVVVCVVSVHHYDHDHDPVDDPVVD

Sequence (107 aa):
MAFVTRNTYYFDAPGAGNTPDAARFAVERARELGIKTIVVASTSGRTALAFLDAMKGADLELVVVTHVIGFSKPGEWEFEEEAAVTLRAAGAKIVTGTHALSGLERA